Protein AF-S6BGA1-F1 (afdb_monomer_lite)

pLDDT: mean 89.48, std 11.6, range [47.75, 98.81]

Radius of gyration: 28.91 Å; chains: 1; bounding box: 52×14×85 Å

Structure (mmCIF, N/CA/C/O backbone):
data_AF-S6BGA1-F1
#
_entry.id   AF-S6BGA1-F1
#
loop_
_atom_site.group_PDB
_atom_site.id
_atom_site.type_symbol
_atom_site.label_atom_id
_atom_site.label_alt_id
_atom_site.label_comp_id
_atom_site.label_asym_id
_atom_site.label_entity_id
_atom_site.label_seq_id
_atom_site.pdbx_PDB_ins_code
_atom_site.Cartn_x
_atom_site.Cartn_y
_atom_site.Cartn_z
_atom_site.occupancy
_atom_site.B_iso_or_equiv
_atom_site.auth_seq_id
_atom_site.auth_comp_id
_atom_site.auth_asym_id
_atom_site.auth_atom_id
_atom_site.pdbx_PDB_model_num
ATOM 1 N N . MET A 1 1 ? 30.740 4.506 -27.380 1.00 70.81 1 MET A N 1
ATOM 2 C CA . MET A 1 1 ? 29.284 4.711 -27.180 1.00 70.81 1 MET A CA 1
ATOM 3 C C . MET A 1 1 ? 28.558 3.562 -26.484 1.00 70.81 1 MET A C 1
ATOM 5 O O . MET A 1 1 ? 27.719 3.861 -25.650 1.00 70.81 1 MET A O 1
ATOM 9 N N . ASN A 1 2 ? 28.837 2.284 -26.779 1.00 79.44 2 ASN A N 1
ATOM 10 C CA . ASN A 1 2 ? 28.013 1.162 -26.289 1.00 79.44 2 ASN A CA 1
ATOM 11 C C . ASN A 1 2 ? 27.876 1.095 -24.749 1.00 79.44 2 ASN A C 1
ATOM 13 O O . ASN A 1 2 ? 26.780 0.940 -24.230 1.00 79.44 2 ASN A O 1
ATOM 17 N N . HIS A 1 3 ? 28.961 1.338 -24.006 1.00 81.62 3 HIS A N 1
ATOM 18 C CA . HIS A 1 3 ? 28.930 1.382 -22.536 1.00 81.62 3 HIS A CA 1
ATOM 19 C C . HIS A 1 3 ? 28.048 2.508 -21.962 1.00 81.62 3 HIS A C 1
ATOM 21 O O . HIS A 1 3 ? 27.420 2.321 -20.926 1.00 81.62 3 HIS A O 1
ATOM 27 N N . ILE A 1 4 ? 27.952 3.653 -22.648 1.00 87.81 4 ILE A N 1
ATOM 28 C CA . ILE A 1 4 ? 27.086 4.778 -22.247 1.00 87.81 4 ILE A CA 1
ATOM 29 C C . ILE A 1 4 ? 25.617 4.403 -22.469 1.00 87.81 4 ILE A C 1
ATOM 31 O O . ILE A 1 4 ? 24.771 4.645 -21.612 1.00 87.81 4 ILE A O 1
ATOM 35 N N . VAL A 1 5 ? 25.331 3.763 -23.606 1.00 88.81 5 VAL A N 1
ATOM 36 C CA . VAL A 1 5 ? 23.989 3.287 -23.957 1.00 88.81 5 VAL A CA 1
ATOM 37 C C . VAL A 1 5 ? 23.513 2.233 -22.954 1.00 88.81 5 VAL A C 1
ATOM 39 O O . VAL A 1 5 ? 22.417 2.361 -22.414 1.00 88.81 5 VAL A O 1
ATOM 42 N N . VAL A 1 6 ? 24.356 1.247 -22.628 1.00 93.25 6 VAL A N 1
ATOM 43 C CA . VAL A 1 6 ? 24.048 0.218 -21.620 1.00 93.25 6 VAL A CA 1
ATOM 44 C C . VAL A 1 6 ? 23.816 0.840 -20.242 1.00 93.25 6 VAL A C 1
ATOM 46 O O . VAL A 1 6 ? 22.827 0.512 -19.597 1.00 93.25 6 VAL A O 1
ATOM 49 N N . ASN A 1 7 ? 24.662 1.777 -19.805 1.00 95.00 7 ASN A N 1
ATOM 50 C CA . ASN A 1 7 ? 24.485 2.447 -18.515 1.00 95.00 7 ASN A CA 1
ATOM 51 C C . ASN A 1 7 ? 23.145 3.196 -18.422 1.00 95.00 7 ASN A C 1
ATOM 53 O O . ASN A 1 7 ? 22.446 3.091 -17.414 1.00 95.00 7 ASN A O 1
ATOM 57 N N . ASN A 1 8 ? 22.755 3.906 -19.484 1.00 95.75 8 AS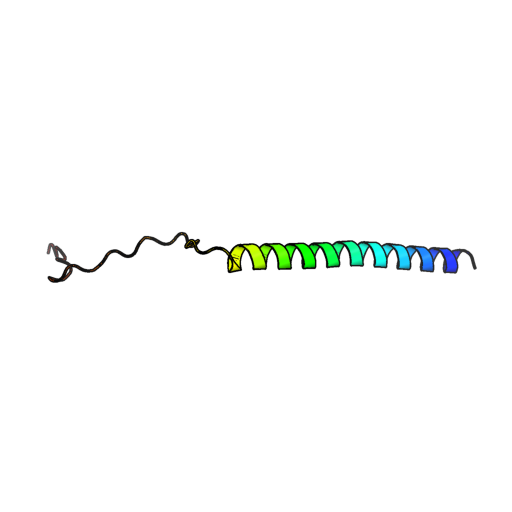N A N 1
ATOM 58 C CA . ASN A 1 8 ? 21.474 4.607 -19.519 1.00 95.75 8 ASN A CA 1
ATOM 59 C C . ASN A 1 8 ? 20.286 3.638 -19.456 1.00 95.75 8 ASN A C 1
ATOM 61 O O . ASN A 1 8 ? 19.339 3.901 -18.714 1.00 95.75 8 ASN A O 1
ATOM 65 N N . TYR A 1 9 ? 20.342 2.505 -20.166 1.00 96.56 9 TYR A N 1
ATOM 66 C CA . TYR A 1 9 ? 19.297 1.478 -20.081 1.00 96.56 9 TYR A CA 1
ATOM 67 C C . TYR A 1 9 ? 19.231 0.815 -18.705 1.00 96.56 9 TYR A C 1
ATOM 69 O O . TYR A 1 9 ? 18.136 0.621 -18.183 1.00 96.56 9 TYR A O 1
ATOM 77 N N . THR A 1 10 ? 20.374 0.524 -18.083 1.00 96.94 10 THR A N 1
ATOM 78 C CA . THR A 1 10 ? 20.424 -0.006 -16.714 1.00 96.94 10 THR A CA 1
ATOM 79 C C . THR A 1 10 ? 19.795 0.971 -15.724 1.00 96.94 10 THR A C 1
ATOM 81 O O . THR A 1 10 ? 18.961 0.573 -14.912 1.00 96.94 10 THR A O 1
ATOM 84 N N . ASN A 1 11 ? 20.139 2.257 -15.816 1.00 97.88 11 ASN A N 1
ATOM 85 C CA . ASN A 1 11 ? 19.572 3.280 -14.942 1.00 97.88 11 ASN A CA 1
ATOM 86 C C . ASN A 1 11 ? 18.056 3.444 -15.149 1.00 97.88 11 ASN A C 1
ATOM 88 O O . ASN A 1 11 ? 17.297 3.532 -14.182 1.00 97.88 11 ASN A O 1
ATOM 92 N N . ALA A 1 12 ? 17.598 3.434 -16.405 1.00 97.56 12 ALA A N 1
ATOM 93 C CA . ALA A 1 12 ? 16.172 3.453 -16.722 1.00 97.56 12 ALA A CA 1
ATOM 94 C C . ALA A 1 12 ? 15.452 2.218 -16.154 1.00 97.56 12 ALA A C 1
ATOM 96 O O . ALA A 1 12 ? 14.402 2.355 -15.528 1.00 97.56 12 ALA A O 1
ATOM 97 N N . GLY A 1 13 ? 16.041 1.027 -16.296 1.00 98.12 13 GLY A N 1
ATOM 98 C CA . GLY A 1 13 ? 15.507 -0.212 -15.730 1.00 98.12 13 GLY A CA 1
ATOM 99 C C . GLY A 1 13 ? 15.386 -0.153 -14.208 1.00 98.12 13 GLY A C 1
ATOM 100 O O . GLY A 1 13 ? 14.326 -0.457 -13.662 1.00 98.12 13 GLY A O 1
ATOM 101 N N . LEU A 1 14 ? 16.430 0.315 -13.519 1.00 98.44 14 LEU A N 1
ATOM 102 C CA . LEU A 1 14 ? 16.411 0.472 -12.064 1.00 98.44 14 LEU A CA 1
ATOM 103 C C . LEU A 1 14 ? 15.362 1.498 -11.612 1.00 98.44 14 LEU A C 1
ATOM 105 O O . LEU A 1 14 ? 14.661 1.268 -10.628 1.00 98.44 14 LEU A O 1
ATOM 109 N N . SER A 1 15 ? 15.202 2.589 -12.364 1.00 98.19 15 SER A N 1
ATOM 110 C CA . SER A 1 15 ? 14.183 3.610 -1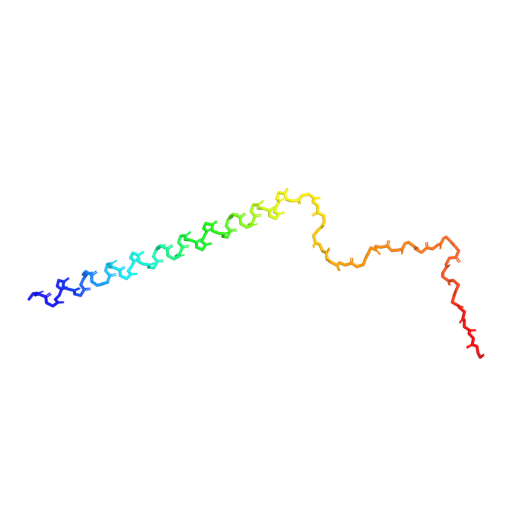2.094 1.00 98.19 15 SER A CA 1
ATOM 111 C C . SER A 1 15 ? 12.766 3.049 -12.237 1.00 98.19 15 SER A C 1
ATOM 113 O O . SER A 1 15 ? 11.909 3.318 -11.398 1.00 98.19 15 SER A O 1
ATOM 115 N N . ILE A 1 16 ? 12.515 2.222 -13.257 1.00 98.62 16 ILE A N 1
ATOM 116 C CA . ILE A 1 16 ? 11.220 1.550 -13.439 1.00 98.62 16 ILE A CA 1
ATOM 117 C C . ILE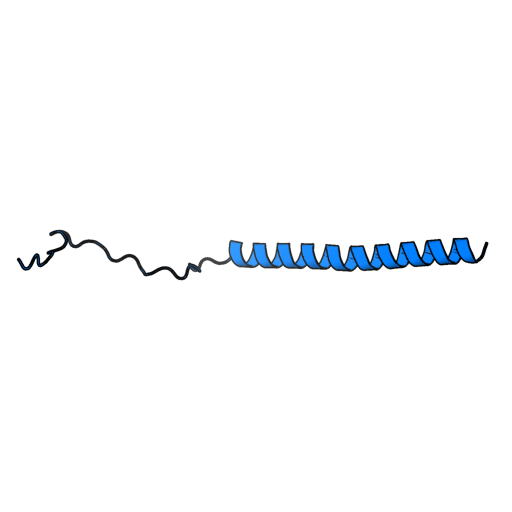 A 1 16 ? 10.950 0.577 -12.286 1.00 98.62 16 ILE A C 1
ATOM 119 O O . ILE A 1 16 ? 9.862 0.608 -11.712 1.00 98.62 16 ILE A O 1
ATOM 123 N N . LEU A 1 17 ? 11.932 -0.250 -11.906 1.00 98.62 17 LEU A N 1
ATOM 124 C CA . LEU A 1 17 ? 11.795 -1.169 -10.769 1.00 98.62 17 LEU A CA 1
ATOM 125 C C . LEU A 1 17 ? 11.487 -0.415 -9.471 1.00 98.62 17 LEU A C 1
ATOM 127 O O . LEU A 1 17 ? 10.592 -0.811 -8.724 1.00 98.62 17 LEU A O 1
ATOM 131 N N . PHE A 1 18 ? 12.176 0.702 -9.233 1.00 98.38 18 PHE A N 1
ATOM 132 C CA . PHE A 1 18 ? 11.910 1.572 -8.093 1.00 98.38 18 PHE A CA 1
ATOM 133 C C . PHE A 1 18 ? 10.475 2.110 -8.110 1.00 98.38 18 PHE A C 1
ATOM 135 O O . PHE A 1 18 ? 9.772 1.994 -7.107 1.00 98.38 18 PHE A O 1
ATOM 142 N N . LEU A 1 19 ? 10.009 2.639 -9.245 1.00 98.62 19 LEU A N 1
ATOM 143 C CA . LEU A 1 19 ? 8.645 3.160 -9.368 1.00 98.62 19 LEU A CA 1
ATOM 144 C C . LEU A 1 19 ? 7.591 2.082 -9.107 1.00 98.62 19 LEU A C 1
ATOM 146 O O . LEU A 1 19 ? 6.622 2.350 -8.401 1.00 98.62 19 LEU A O 1
ATOM 150 N N . VAL A 1 20 ? 7.783 0.861 -9.613 1.00 98.75 20 VAL A N 1
ATOM 151 C CA . VAL A 1 20 ? 6.870 -0.263 -9.344 1.00 98.75 20 VAL A CA 1
ATOM 152 C C . VAL A 1 20 ? 6.752 -0.522 -7.841 1.00 98.75 20 VAL A C 1
ATOM 154 O O . VAL A 1 20 ? 5.640 -0.600 -7.312 1.00 98.75 20 VAL A O 1
ATOM 157 N N . VAL A 1 21 ? 7.884 -0.598 -7.137 1.00 98.75 21 VAL A N 1
ATOM 158 C CA . VAL A 1 21 ? 7.903 -0.796 -5.681 1.00 98.75 21 VAL A CA 1
ATOM 159 C C . VAL A 1 21 ? 7.224 0.373 -4.963 1.00 98.75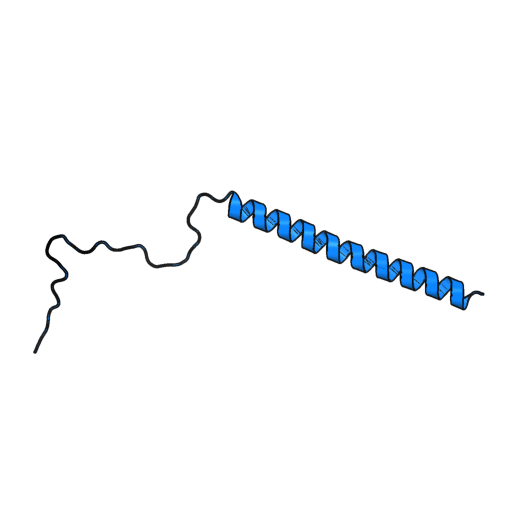 21 VAL A C 1
ATOM 161 O O . VAL A 1 21 ? 6.335 0.149 -4.142 1.00 98.75 21 VAL A O 1
ATOM 164 N N . VAL A 1 22 ? 7.560 1.618 -5.304 1.00 98.81 22 VAL A N 1
ATOM 165 C CA . VAL A 1 22 ? 6.960 2.813 -4.689 1.00 98.81 22 VAL A CA 1
ATOM 166 C C . VAL A 1 22 ? 5.444 2.842 -4.880 1.00 98.81 22 VAL A C 1
ATOM 168 O O . VAL A 1 22 ? 4.708 2.997 -3.904 1.00 98.81 22 VAL A O 1
ATOM 171 N N . TYR A 1 23 ? 4.956 2.636 -6.104 1.00 98.75 23 TYR A N 1
ATOM 172 C CA . TYR A 1 23 ? 3.519 2.623 -6.369 1.00 98.75 23 TYR A CA 1
ATOM 173 C C . TYR A 1 23 ? 2.809 1.485 -5.638 1.00 98.75 23 TYR A C 1
ATOM 175 O O . TYR A 1 23 ? 1.709 1.697 -5.127 1.00 98.75 23 TYR A O 1
ATOM 183 N N . SER A 1 24 ? 3.433 0.309 -5.517 1.00 98.62 24 SER A N 1
ATOM 184 C CA . SER A 1 24 ? 2.858 -0.796 -4.741 1.00 98.62 24 SER A CA 1
ATOM 185 C C . SER A 1 24 ? 2.686 -0.445 -3.259 1.00 98.62 24 SER A C 1
ATOM 187 O O . SER A 1 24 ? 1.628 -0.718 -2.689 1.00 98.62 24 SER A O 1
ATOM 189 N N . ILE A 1 25 ? 3.671 0.231 -2.653 1.00 98.62 25 ILE A N 1
ATOM 190 C CA . ILE A 1 25 ? 3.613 0.672 -1.254 1.00 98.62 25 ILE A CA 1
ATOM 191 C C . ILE A 1 25 ? 2.526 1.732 -1.081 1.00 98.62 25 ILE A C 1
ATOM 193 O O . ILE A 1 25 ? 1.711 1.626 -0.166 1.00 98.62 25 ILE A O 1
ATOM 197 N N . ILE A 1 26 ? 2.473 2.727 -1.973 1.00 98.75 26 ILE A N 1
ATOM 198 C CA . ILE A 1 26 ? 1.452 3.783 -1.931 1.00 98.75 26 ILE A CA 1
ATOM 199 C C . ILE A 1 26 ? 0.055 3.169 -2.053 1.00 98.75 26 ILE A C 1
ATOM 201 O O . ILE A 1 26 ? -0.823 3.455 -1.237 1.00 98.75 26 ILE A O 1
ATOM 205 N N . PHE A 1 27 ? -0.150 2.284 -3.029 1.00 98.62 27 PHE A N 1
ATOM 206 C CA . PHE A 1 27 ? -1.434 1.627 -3.247 1.00 98.62 27 PHE A CA 1
ATOM 207 C C . PHE A 1 27 ? -1.852 0.776 -2.042 1.00 98.62 27 PHE A C 1
ATOM 209 O O . PHE A 1 27 ? -2.986 0.880 -1.567 1.00 98.62 27 PHE A O 1
ATOM 216 N N . TYR A 1 28 ? -0.934 -0.029 -1.503 1.00 98.44 28 TYR A N 1
ATOM 217 C CA . TYR A 1 28 ? -1.191 -0.835 -0.312 1.00 98.44 28 TYR A CA 1
ATOM 218 C C . TYR A 1 28 ? -1.497 0.031 0.919 1.00 98.44 28 TYR A C 1
ATOM 220 O O . TYR A 1 28 ? -2.426 -0.275 1.673 1.00 98.44 28 TYR A O 1
ATOM 228 N N . GLY A 1 29 ? -0.768 1.133 1.100 1.00 98.62 29 GLY A N 1
ATOM 229 C CA . GLY A 1 29 ? -0.987 2.092 2.181 1.00 98.62 29 GLY A CA 1
ATOM 230 C C . GLY A 1 29 ? -2.375 2.724 2.114 1.00 98.62 29 GLY A C 1
ATOM 231 O O . GLY A 1 29 ? -3.112 2.686 3.099 1.00 98.62 29 GLY A O 1
ATOM 232 N N . ILE A 1 30 ? -2.780 3.213 0.936 1.00 98.50 30 ILE A N 1
ATOM 233 C CA . ILE A 1 30 ? -4.120 3.780 0.715 1.00 98.50 30 ILE A CA 1
ATOM 234 C C . ILE A 1 30 ? -5.200 2.726 0.982 1.00 98.50 30 ILE A C 1
ATOM 236 O O . ILE A 1 30 ? -6.157 3.000 1.707 1.00 98.50 30 ILE A O 1
ATOM 240 N N . LYS A 1 31 ? -5.043 1.507 0.450 1.00 97.81 31 LYS A N 1
ATOM 241 C CA . LYS A 1 31 ? -5.993 0.405 0.670 1.00 97.81 31 LYS A CA 1
ATOM 242 C C . LYS A 1 31 ? -6.146 0.077 2.159 1.00 97.81 31 LYS A C 1
ATOM 244 O O . LYS A 1 31 ? -7.267 -0.079 2.641 1.00 97.81 31 LYS A O 1
ATOM 249 N N . THR A 1 32 ? -5.033 -0.010 2.883 1.00 97.38 32 THR A N 1
ATOM 250 C CA . THR A 1 32 ? -5.019 -0.306 4.323 1.00 97.38 32 THR A CA 1
ATOM 251 C C . THR A 1 32 ? -5.682 0.813 5.122 1.00 97.38 32 THR A C 1
ATOM 253 O O . THR A 1 32 ? -6.527 0.542 5.975 1.00 97.38 32 THR A O 1
ATOM 256 N N . TRP A 1 33 ? -5.364 2.069 4.800 1.00 97.12 33 TRP A N 1
ATOM 257 C CA . TRP A 1 33 ? -5.968 3.238 5.435 1.00 97.12 33 TRP A CA 1
ATOM 258 C C . TRP A 1 33 ? -7.482 3.294 5.220 1.00 97.12 33 TRP A C 1
ATOM 260 O O . TRP A 1 33 ? -8.228 3.461 6.184 1.00 97.12 33 TRP A O 1
ATOM 270 N N . LEU A 1 34 ? -7.951 3.091 3.983 1.00 97.56 34 LEU A N 1
ATOM 271 C CA . LEU A 1 34 ? -9.383 3.051 3.676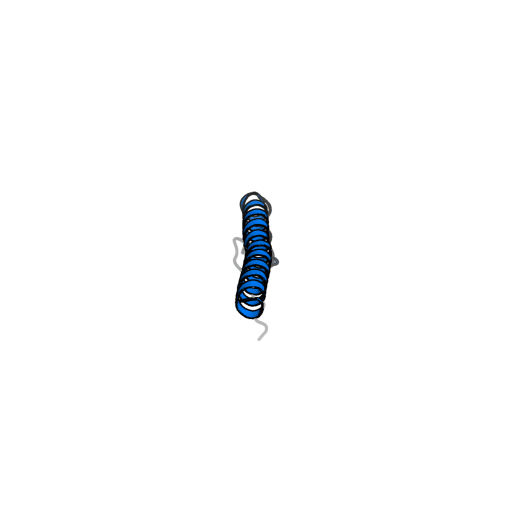 1.00 97.56 34 LEU A CA 1
ATOM 272 C C . LEU A 1 34 ? -10.100 1.931 4.439 1.00 97.56 34 LEU A C 1
ATOM 274 O O . LEU A 1 34 ? -11.198 2.155 4.943 1.00 97.56 34 LEU A O 1
ATOM 278 N N . ASN A 1 35 ? -9.485 0.751 4.555 1.00 95.50 35 ASN A N 1
ATOM 279 C CA . ASN A 1 35 ? -10.071 -0.379 5.275 1.00 95.50 35 ASN A CA 1
ATOM 280 C C . ASN A 1 35 ? -10.289 -0.061 6.763 1.00 95.50 35 ASN A C 1
ATOM 282 O O . ASN A 1 35 ? -11.386 -0.251 7.278 1.00 95.50 35 ASN A O 1
ATOM 286 N N . VAL A 1 36 ? -9.272 0.477 7.445 1.00 93.81 36 VAL A N 1
ATOM 287 C CA . VAL A 1 36 ? -9.382 0.829 8.871 1.00 93.81 36 VAL A CA 1
ATOM 288 C C . VAL A 1 36 ? -10.323 2.014 9.077 1.00 93.81 36 VAL A C 1
ATOM 290 O O . VAL A 1 36 ? -11.180 1.957 9.952 1.00 93.81 36 VAL A O 1
ATOM 293 N N . ARG A 1 37 ? -10.225 3.060 8.246 1.00 94.56 37 ARG A N 1
ATOM 294 C CA . ARG A 1 37 ? -11.101 4.239 8.331 1.00 94.56 37 ARG A CA 1
ATOM 295 C C . ARG A 1 37 ? -12.580 3.878 8.189 1.00 94.56 37 ARG A C 1
ATOM 297 O O . ARG A 1 37 ? -13.420 4.476 8.853 1.00 94.56 37 ARG A O 1
ATOM 304 N N . ASN A 1 38 ? -12.896 2.941 7.300 1.00 95.44 38 ASN A N 1
ATOM 305 C CA . ASN A 1 38 ? -14.272 2.535 7.031 1.00 95.44 38 ASN A CA 1
ATOM 306 C C . ASN A 1 38 ? -14.763 1.430 7.981 1.00 95.44 38 ASN A C 1
ATOM 308 O O . ASN A 1 38 ? -15.944 1.073 7.934 1.00 95.44 38 ASN A O 1
ATOM 312 N N . ASN A 1 39 ? -13.897 0.894 8.846 1.00 94.56 39 ASN A N 1
ATOM 313 C CA . ASN A 1 39 ? -14.283 -0.104 9.829 1.00 94.56 39 ASN A CA 1
ATOM 314 C C . ASN A 1 39 ? -14.988 0.566 11.016 1.00 94.56 39 ASN A C 1
ATOM 316 O O . ASN A 1 39 ? -14.397 1.343 11.759 1.00 94.56 39 ASN A O 1
ATOM 320 N N . LYS A 1 40 ? -16.275 0.254 11.191 1.00 91.62 40 LYS A N 1
ATOM 321 C CA . LYS A 1 40 ? -17.098 0.754 12.305 1.00 91.62 40 LYS A CA 1
ATOM 322 C C . LYS A 1 40 ? -16.982 -0.104 13.568 1.00 91.62 40 LYS A C 1
ATOM 324 O O . LYS A 1 40 ? -17.537 0.259 14.600 1.00 91.62 40 LYS A O 1
ATOM 329 N N . VAL A 1 41 ? -16.320 -1.256 13.478 1.00 90.31 41 VAL A N 1
ATOM 330 C CA . VAL A 1 41 ? -16.143 -2.191 14.590 1.00 90.31 41 VAL A CA 1
ATOM 331 C C . VAL A 1 41 ? -14.876 -1.829 15.352 1.00 90.31 41 VAL A C 1
ATOM 333 O O . VAL A 1 41 ? -13.844 -1.516 14.761 1.00 90.31 41 VAL A O 1
ATOM 336 N N . ARG A 1 42 ? -14.959 -1.898 16.679 1.00 86.88 42 ARG A N 1
ATOM 337 C CA . ARG A 1 42 ? -13.826 -1.694 17.577 1.00 86.88 42 ARG A CA 1
ATOM 338 C C . ARG A 1 42 ? -12.788 -2.813 17.370 1.00 86.88 42 ARG A C 1
ATOM 340 O O . ARG A 1 42 ? -13.140 -3.988 17.417 1.00 86.88 42 ARG A O 1
ATOM 347 N N . THR A 1 43 ? -11.537 -2.451 17.070 1.00 89.19 43 THR A N 1
ATOM 348 C CA . THR A 1 43 ? -10.459 -3.400 16.708 1.00 89.19 43 THR A CA 1
ATOM 349 C C . THR A 1 43 ? -9.395 -3.593 17.785 1.00 89.19 43 THR A C 1
ATOM 351 O O . THR A 1 43 ? -8.489 -4.407 17.596 1.00 89.19 43 THR A O 1
ATOM 354 N N . ASP A 1 44 ? -9.432 -2.828 18.875 1.00 88.94 44 ASP A N 1
ATOM 355 C CA . ASP A 1 44 ? -8.528 -3.058 19.999 1.00 88.94 44 ASP A CA 1
ATOM 356 C C . ASP A 1 44 ? -8.772 -4.421 20.644 1.00 88.94 44 ASP A C 1
ATOM 358 O O . ASP A 1 44 ? -9.848 -5.012 20.574 1.00 88.94 44 ASP A O 1
ATOM 362 N N . LYS A 1 45 ? -7.708 -4.921 21.265 1.00 89.94 45 LYS A N 1
ATOM 363 C CA . LYS A 1 45 ? -7.695 -6.178 22.012 1.00 89.94 45 LYS A CA 1
ATOM 364 C C . LYS A 1 45 ? -7.695 -5.913 23.517 1.00 89.94 45 LYS A C 1
ATOM 366 O O . LYS A 1 45 ? -7.080 -6.657 24.275 1.00 89.94 45 LYS A O 1
ATOM 371 N N . GLU A 1 46 ? -8.310 -4.810 23.929 1.00 87.75 46 GLU A N 1
ATOM 372 C CA . GLU A 1 46 ? -8.392 -4.428 25.333 1.00 87.75 46 GLU A CA 1
ATOM 373 C C . GLU A 1 46 ? -9.481 -5.230 26.051 1.00 87.75 46 GLU A C 1
ATOM 375 O O . GLU A 1 46 ? -10.418 -5.755 25.444 1.00 87.75 46 GLU A O 1
ATOM 380 N N . THR A 1 47 ? -9.355 -5.337 27.373 1.00 89.12 47 THR A N 1
ATOM 381 C CA . THR A 1 47 ? -10.415 -5.901 28.209 1.00 89.12 47 THR A CA 1
ATOM 382 C C . THR A 1 47 ? -11.646 -4.994 28.166 1.00 89.12 47 THR A C 1
ATOM 384 O O . THR A 1 47 ? -11.489 -3.780 28.333 1.00 89.12 47 THR A O 1
ATOM 387 N N . PRO A 1 48 ? -12.866 -5.543 28.003 1.00 87.75 48 PRO A N 1
ATOM 388 C CA . PRO A 1 48 ? -14.089 -4.754 28.072 1.00 87.75 48 PRO A CA 1
ATOM 389 C C . PRO A 1 48 ? -14.166 -3.956 29.372 1.00 87.75 48 PRO A C 1
ATOM 391 O O . PRO A 1 48 ? -13.791 -4.449 30.437 1.00 87.75 48 PRO A O 1
ATOM 394 N N . TYR A 1 49 ? -14.678 -2.730 29.283 1.00 87.00 49 TYR A N 1
ATOM 395 C CA . TYR A 1 49 ? -14.916 -1.916 30.466 1.00 87.00 49 TYR A CA 1
ATOM 396 C C . TYR A 1 49 ? -15.895 -2.627 31.408 1.00 87.00 49 TYR A C 1
ATOM 398 O O . TYR A 1 49 ? -16.995 -3.006 31.002 1.00 87.00 49 TYR A O 1
ATOM 406 N N . VAL A 1 50 ? -15.494 -2.776 32.670 1.00 87.94 50 VAL A N 1
ATOM 407 C CA . VAL A 1 50 ? -16.353 -3.273 33.745 1.00 87.94 50 VAL A CA 1
ATOM 408 C C . VAL A 1 50 ? -16.770 -2.069 34.593 1.00 87.94 50 VAL A C 1
ATOM 410 O O . VAL A 1 50 ? -15.900 -1.446 35.207 1.00 87.94 50 VAL A O 1
ATOM 413 N N . PRO A 1 51 ? -18.065 -1.701 34.622 1.00 86.69 51 PRO A N 1
ATOM 414 C CA . PRO A 1 51 ? -18.525 -0.567 35.409 1.00 86.69 51 PRO A CA 1
ATOM 415 C C . PRO A 1 51 ? -18.340 -0.822 36.903 1.00 86.69 51 PRO A C 1
ATOM 417 O O . PRO A 1 51 ? -18.561 -1.929 37.399 1.00 86.69 51 PRO A O 1
ATOM 420 N N . VAL A 1 52 ? -17.963 0.230 37.630 1.00 86.62 52 VAL A N 1
ATOM 421 C CA . VAL A 1 52 ? -17.932 0.197 39.094 1.00 86.62 52 VAL A CA 1
ATOM 422 C C . VAL A 1 52 ? -19.382 0.155 39.601 1.00 86.62 52 VAL A C 1
ATOM 424 O O . VAL A 1 52 ? -20.180 0.989 39.171 1.00 86.62 52 VAL A O 1
ATOM 427 N N . PRO A 1 53 ? -19.752 -0.783 40.493 1.00 87.12 53 PRO A N 1
ATOM 428 C CA . PRO A 1 53 ? -21.091 -0.816 41.081 1.00 87.12 53 PRO A CA 1
ATOM 429 C C . PRO A 1 53 ? -21.423 0.486 41.826 1.00 87.12 53 PRO A C 1
ATOM 431 O O . PRO A 1 53 ? -20.535 1.085 42.431 1.00 87.12 53 PRO A O 1
ATOM 434 N N . GLU A 1 54 ? -22.701 0.882 41.869 1.00 82.38 54 GLU A N 1
ATOM 435 C CA . GLU A 1 54 ? -23.162 2.116 42.545 1.00 82.38 54 GLU A CA 1
ATOM 436 C C . GLU A 1 54 ? -22.747 2.207 44.030 1.00 82.38 54 GLU A C 1
ATOM 438 O O . GLU A 1 54 ? -22.612 3.298 44.573 1.00 82.38 54 GLU A O 1
ATOM 443 N N . GLY A 1 55 ? -22.484 1.069 44.686 1.00 81.69 55 GLY A N 1
ATOM 444 C CA . GLY A 1 55 ? -22.007 0.985 46.073 1.00 81.69 55 GLY A CA 1
ATOM 445 C C . GLY A 1 55 ? -20.482 0.941 46.256 1.00 81.69 55 GLY A C 1
ATOM 446 O O . GLY A 1 55 ? -20.022 0.670 47.366 1.00 81.69 55 GLY A O 1
ATOM 447 N N . GLY A 1 56 ? -19.699 1.155 45.196 1.00 74.44 56 GLY A N 1
ATOM 448 C CA . GLY A 1 56 ? -18.241 1.022 45.211 1.00 74.44 56 GLY A CA 1
ATOM 449 C C . GLY A 1 56 ? -17.752 -0.433 45.195 1.00 74.44 56 GLY A C 1
ATOM 450 O O . GLY A 1 56 ? -18.522 -1.392 45.275 1.00 74.44 56 GLY A O 1
ATOM 451 N N . VAL A 1 57 ? -16.437 -0.615 45.066 1.00 74.19 57 VAL A N 1
ATOM 452 C CA . VAL A 1 57 ? -15.809 -1.942 45.108 1.00 74.19 57 VAL A CA 1
ATOM 453 C C . VAL A 1 57 ? -15.666 -2.365 46.567 1.00 74.19 57 VAL A C 1
ATOM 455 O O . VAL A 1 57 ? -14.934 -1.732 47.326 1.00 74.19 57 VAL A O 1
ATOM 458 N N . LYS A 1 58 ? -16.335 -3.449 46.978 1.00 70.00 58 LYS A N 1
ATOM 459 C CA . LYS A 1 58 ? -16.072 -4.058 48.288 1.00 70.00 58 LYS A CA 1
ATOM 460 C C . LYS A 1 58 ? -14.715 -4.756 48.240 1.00 70.00 58 LYS A C 1
ATOM 462 O 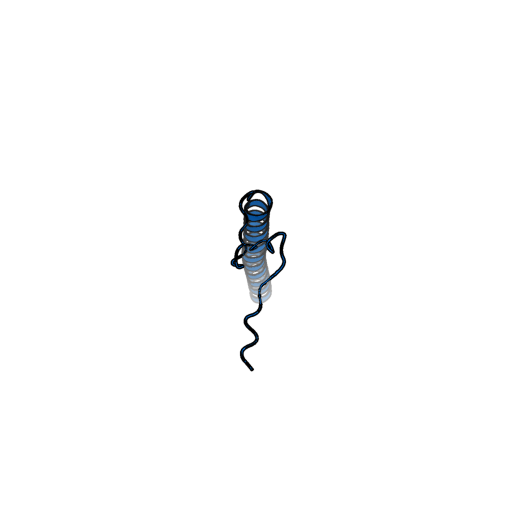O . LYS A 1 58 ? -14.618 -5.898 47.805 1.00 70.00 58 LYS A O 1
ATOM 467 N N . THR A 1 59 ? -13.659 -4.065 48.657 1.00 70.00 59 THR A N 1
ATOM 468 C CA . THR A 1 59 ? -12.346 -4.683 48.852 1.00 70.00 59 THR A CA 1
ATOM 469 C C . THR A 1 59 ? -12.407 -5.512 50.131 1.00 70.00 59 THR A C 1
ATOM 471 O O . THR A 1 59 ? -12.573 -4.962 51.220 1.00 70.00 59 THR A O 1
ATOM 474 N N . SER A 1 60 ? -12.313 -6.837 50.026 1.00 66.31 60 SER A N 1
ATOM 475 C CA . SER A 1 60 ? -12.115 -7.689 51.199 1.00 66.31 60 SER A CA 1
ATOM 476 C C . SER A 1 60 ? -10.685 -7.490 51.701 1.00 66.31 60 SER A C 1
ATOM 478 O O . SER A 1 60 ? -9.777 -8.235 51.340 1.00 66.31 60 SER A O 1
ATOM 480 N N . SER A 1 61 ? -10.465 -6.448 52.496 1.00 59.00 61 SER A N 1
ATOM 481 C CA . SER A 1 61 ? -9.232 -6.280 53.258 1.00 59.00 61 SER A CA 1
ATOM 482 C C . SER A 1 61 ? -9.251 -7.324 54.376 1.00 59.00 61 SER A C 1
ATOM 484 O O . SER A 1 61 ? -9.837 -7.099 55.432 1.00 59.00 61 SER A O 1
ATOM 486 N N . HIS A 1 62 ? -8.721 -8.519 54.116 1.00 55.38 62 HIS A N 1
ATOM 487 C CA . HIS A 1 62 ? -8.374 -9.447 55.188 1.00 55.38 62 HIS A CA 1
ATOM 488 C C . HIS A 1 62 ? -7.063 -8.960 55.799 1.00 55.38 62 HIS A C 1
ATOM 490 O O . HIS A 1 62 ? -6.021 -8.973 55.145 1.00 55.38 62 HIS A O 1
ATOM 496 N N . HIS A 1 63 ? -7.188 -8.432 57.015 1.00 47.75 63 HIS A N 1
ATOM 497 C CA . HIS A 1 63 ? -6.096 -8.328 57.972 1.00 47.75 63 HIS A CA 1
ATOM 498 C C . HIS A 1 63 ? -5.647 -9.724 58.404 1.00 47.75 63 HIS A C 1
ATOM 500 O O . HIS A 1 63 ? -6.527 -10.615 58.478 1.00 47.75 63 HIS A O 1
#

Organism: Klebsiella aerogenes (NCBI:txid548)

Sequence (63 aa):
MNHIVVNNYTNAGLSILFLVVVYSIIFYGIKTWLNVRNNKVRTDKETPYVPVPEGGVKTSSHH

Secondary structure (DSSP, 8-state):
-HHHHHHHHHHHHHHHHHHHHHHHHHHHHHHHHHHHHH--S----PPPP-PPPTT--------

Foldseek 3Di:
DVVVVVVVVVVVVVVVVVVVVVVVVVVVVVVVVVVVVPDPDDDDPDDDDDDAPPVGDPDPPDD